Protein AF-A0A1I8HEX3-F1 (afdb_monomer)

pLDDT: mean 75.75, std 13.45, range [36.59, 93.31]

InterPro domains:
  IPR000175 Sodium:neurotransmitter symporter [PF00209] (29-165)
  IPR000175 Sodium:neurotransmitter symporter [PS50267] (30-176)
  IPR000175 Sodium:neurotransmitter symporter [PTHR42948] (33-167)
  IPR037272 Sodium:neurotransmitter symporter superfamily [SSF161070] (26-167)

Secondary structure (DSSP, 8-state):
------HHHHHHHHHHHHHHHHHGGG--TTGGGSHHHHHHHHHHHHHHHTTTT-THHHHHHT--TTS-HHHHHHHHHHHHHHHHHHHHHHHHHHHHHHHHHH-TT--HHHHHHHHHHS-GGGHHIIIIIHHHHHGGGHHHHHHHHHHHHHHHHHHHHHHHHHHHHHHHHS-TTS--

Structure (mmCIF, N/CA/C/O backbone):
data_AF-A0A1I8HEX3-F1
#
_entry.id   AF-A0A1I8HEX3-F1
#
loop_
_atom_site.group_PDB
_atom_site.id
_atom_site.type_symbol
_atom_site.label_atom_id
_atom_site.label_alt_id
_atom_site.label_comp_id
_atom_site.label_asym_id
_atom_site.label_entity_id
_atom_site.label_seq_id
_atom_site.pdbx_PDB_ins_code
_atom_site.Cartn_x
_atom_site.Cartn_y
_atom_site.Cartn_z
_atom_site.occupancy
_atom_site.B_iso_or_equiv
_atom_site.auth_seq_id
_atom_site.auth_comp_id
_atom_site.auth_asym_id
_atom_site.auth_atom_id
_atom_site.pdbx_PDB_model_num
ATOM 1 N N . MET A 1 1 ? -24.576 39.076 0.823 1.00 38.75 1 MET A N 1
ATOM 2 C CA . MET A 1 1 ? -24.537 37.718 0.244 1.00 38.75 1 MET A CA 1
ATOM 3 C C . MET A 1 1 ? -24.363 36.755 1.406 1.00 38.75 1 MET A C 1
ATOM 5 O O . MET A 1 1 ? -23.261 36.606 1.911 1.00 38.75 1 MET A O 1
ATOM 9 N N . VAL A 1 2 ? -25.477 36.262 1.949 1.00 38.47 2 VAL A N 1
ATOM 10 C CA . VAL A 1 2 ? -25.486 35.334 3.088 1.00 38.47 2 VAL A CA 1
ATOM 11 C C . VAL A 1 2 ? -25.112 33.963 2.532 1.00 38.47 2 VAL A C 1
ATOM 13 O O . VAL A 1 2 ? -25.797 33.469 1.639 1.00 38.47 2 VAL A O 1
ATOM 16 N N . LEU A 1 3 ? -23.991 33.399 2.986 1.00 46.62 3 LEU A N 1
ATOM 17 C CA . LEU A 1 3 ? -23.609 32.024 2.671 1.00 46.62 3 LEU A CA 1
ATOM 18 C C . LEU A 1 3 ? -24.723 31.112 3.189 1.00 46.62 3 LEU A C 1
ATOM 20 O O . LEU A 1 3 ? -24.975 31.070 4.390 1.00 46.62 3 LEU A O 1
ATOM 24 N N . VAL A 1 4 ? -25.424 30.434 2.281 1.00 50.28 4 VAL A N 1
ATOM 25 C CA . VAL A 1 4 ? -26.375 29.383 2.643 1.00 50.28 4 VAL A CA 1
ATOM 26 C C . VAL A 1 4 ? -25.571 28.299 3.370 1.00 50.28 4 VAL A C 1
ATOM 28 O O . VAL A 1 4 ? -24.644 27.760 2.759 1.00 50.28 4 VAL A O 1
ATOM 31 N N . PRO A 1 5 ? -25.856 27.997 4.649 1.00 54.97 5 PRO A N 1
ATOM 32 C CA . PRO A 1 5 ? -25.156 26.937 5.362 1.00 54.97 5 PRO A CA 1
ATOM 33 C C . PRO A 1 5 ? -25.422 25.620 4.632 1.00 54.97 5 PRO A C 1
ATOM 35 O O . PRO A 1 5 ? -26.575 25.221 4.456 1.00 54.97 5 PRO A O 1
ATOM 38 N N . ASN A 1 6 ? -24.360 24.984 4.135 1.00 50.66 6 ASN A N 1
ATOM 39 C CA . ASN A 1 6 ? -24.457 23.687 3.483 1.00 50.66 6 ASN A CA 1
ATOM 40 C C . ASN A 1 6 ? -24.115 22.613 4.524 1.00 50.66 6 ASN A C 1
ATOM 42 O O . ASN A 1 6 ? -22.930 22.404 4.803 1.00 50.66 6 ASN A O 1
ATOM 46 N N . PRO A 1 7 ? -25.115 21.896 5.066 1.00 61.28 7 PRO A N 1
ATOM 47 C CA . PRO A 1 7 ? -24.895 20.938 6.143 1.00 61.28 7 PRO A CA 1
ATOM 48 C C . PRO A 1 7 ? -23.942 19.803 5.747 1.00 61.28 7 PRO A C 1
ATOM 50 O O . PRO A 1 7 ? -23.302 19.226 6.622 1.00 61.28 7 PRO A O 1
ATOM 53 N N . ALA A 1 8 ? -23.795 19.500 4.449 1.00 54.34 8 ALA A N 1
ATOM 54 C CA . ALA A 1 8 ? -22.846 18.498 3.965 1.00 54.34 8 ALA A CA 1
ATOM 55 C C . ALA A 1 8 ? -21.391 19.002 3.986 1.00 54.34 8 ALA A C 1
ATOM 57 O O . ALA A 1 8 ? -20.478 18.241 4.307 1.00 54.34 8 ALA A O 1
ATOM 58 N N . VAL A 1 9 ? -21.165 20.286 3.684 1.00 56.31 9 VAL A N 1
ATOM 59 C CA . VAL A 1 9 ? -19.825 20.896 3.735 1.00 56.31 9 VAL A CA 1
ATOM 60 C C . VAL A 1 9 ? -19.401 21.100 5.185 1.00 56.31 9 VAL A C 1
ATOM 62 O O . VAL A 1 9 ? -18.262 20.786 5.525 1.00 56.31 9 VAL A O 1
ATOM 65 N N . ASP A 1 10 ? -20.328 21.512 6.052 1.00 56.56 10 ASP A N 1
ATOM 66 C CA . ASP A 1 10 ? -20.065 21.680 7.482 1.00 56.56 10 ASP A CA 1
ATOM 67 C C . ASP A 1 10 ? -19.755 20.337 8.164 1.00 56.56 10 ASP A C 1
ATOM 69 O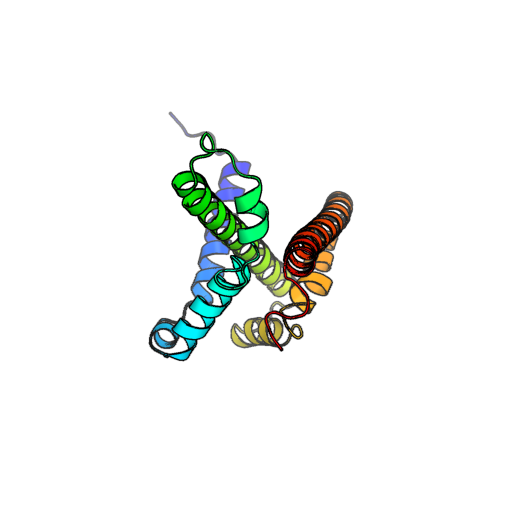 O . ASP A 1 10 ? -18.792 20.256 8.928 1.00 56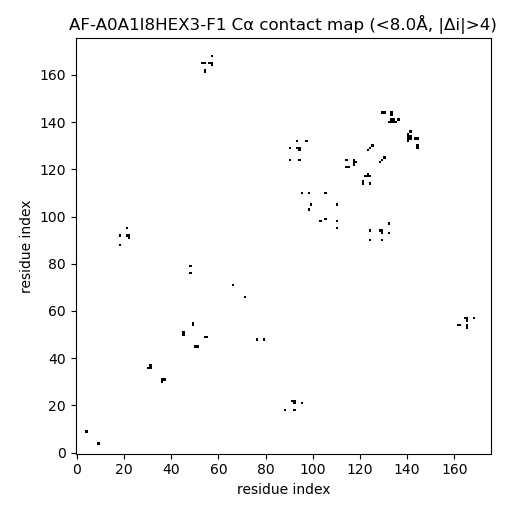.56 10 ASP A O 1
ATOM 73 N N . HIS A 1 11 ? -20.465 19.249 7.825 1.00 56.41 11 HIS A N 1
ATOM 74 C CA . HIS A 1 11 ? -20.127 17.904 8.317 1.00 56.41 11 HIS A CA 1
ATOM 75 C C . HIS A 1 11 ? -18.743 17.440 7.845 1.00 56.41 11 HIS A C 1
ATOM 77 O O . HIS A 1 11 ? -17.973 16.912 8.647 1.00 56.41 11 HIS A O 1
ATOM 83 N N . CYS A 1 12 ? -18.399 17.658 6.571 1.00 48.44 12 CYS A N 1
ATOM 84 C CA . CYS A 1 12 ? -17.085 17.299 6.024 1.00 48.44 12 CYS A CA 1
ATOM 85 C C . CYS A 1 12 ? -15.948 18.095 6.679 1.00 48.44 12 CYS A C 1
ATOM 87 O O . CYS A 1 12 ? -14.919 17.519 7.039 1.00 48.44 12 CYS A O 1
ATOM 89 N N . LEU A 1 13 ? -16.132 19.404 6.875 1.00 56.72 13 LEU A N 1
ATOM 90 C CA . LEU A 1 13 ? -15.137 20.268 7.512 1.00 56.72 13 LEU A CA 1
ATOM 91 C C . LEU A 1 13 ? -14.927 19.876 8.982 1.00 56.72 13 LEU A C 1
ATOM 93 O O . LEU A 1 13 ? -13.791 19.795 9.454 1.00 56.72 13 LEU A O 1
ATOM 97 N N . HIS A 1 14 ? -16.013 19.558 9.690 1.00 61.22 14 HIS A N 1
ATOM 98 C CA . HIS A 1 14 ? -15.957 19.098 11.074 1.00 61.22 14 HIS A CA 1
ATOM 99 C C . HIS A 1 14 ? -15.297 17.713 11.185 1.00 61.22 14 HIS A C 1
ATOM 101 O O . HIS A 1 14 ? -14.470 17.497 12.071 1.00 61.22 14 HIS A O 1
ATOM 107 N N . LEU A 1 15 ? -15.578 16.791 10.256 1.00 59.91 15 LEU A N 1
ATOM 108 C CA . LEU A 1 15 ? -14.936 15.474 10.198 1.00 59.91 15 LEU A CA 1
ATOM 109 C C . LEU A 1 15 ? -13.427 15.592 9.924 1.00 59.91 15 LEU A C 1
ATOM 111 O O . LEU A 1 15 ? -12.630 14.910 10.570 1.00 59.91 15 LEU A O 1
ATOM 115 N N . LEU A 1 16 ? -13.020 16.492 9.023 1.00 58.75 16 LEU A N 1
ATOM 116 C CA . LEU A 1 16 ? -11.612 16.767 8.718 1.00 58.75 16 LEU A CA 1
ATOM 117 C C . LEU A 1 16 ? -10.868 17.356 9.922 1.00 58.75 16 LEU A C 1
ATOM 119 O O . LEU A 1 16 ? -9.789 16.872 10.266 1.00 58.75 16 LEU A O 1
ATOM 123 N N . LEU A 1 17 ? -11.449 18.340 10.613 1.00 63.22 17 LEU A N 1
ATOM 124 C CA . LEU A 1 17 ? -10.853 18.947 11.812 1.00 63.22 17 LEU A CA 1
ATOM 125 C C . LEU A 1 17 ? -10.780 17.962 12.990 1.00 63.22 17 LEU A C 1
ATOM 127 O O . LEU A 1 17 ? -9.780 17.904 13.717 1.00 63.22 17 LEU A O 1
ATOM 131 N N . VAL A 1 18 ? -11.809 17.133 13.166 1.00 65.94 18 VAL A N 1
ATOM 132 C CA . VAL A 1 18 ? -11.816 16.064 14.172 1.00 65.94 18 VAL A CA 1
ATOM 133 C C . VAL A 1 18 ? -10.761 15.005 13.840 1.00 65.94 18 VAL A C 1
ATOM 135 O O . VAL A 1 18 ? -10.025 14.577 14.728 1.00 65.94 18 VAL A O 1
ATOM 138 N N . THR A 1 19 ? -10.613 14.626 12.572 1.00 61.91 19 THR A N 1
ATOM 139 C CA . THR A 1 19 ? -9.579 13.676 12.137 1.00 61.91 19 THR A CA 1
ATOM 140 C C . THR A 1 19 ? -8.175 14.255 12.341 1.00 61.91 19 THR A C 1
ATOM 142 O O . THR A 1 19 ? -7.320 13.601 12.939 1.00 61.91 19 THR A O 1
ATOM 145 N N . ALA A 1 20 ? -7.948 15.513 11.956 1.00 62.34 20 ALA A N 1
ATOM 146 C CA . ALA A 1 20 ? -6.669 16.202 12.134 1.00 62.34 20 ALA A CA 1
ATOM 147 C C . ALA A 1 20 ? -6.271 16.316 13.615 1.00 62.34 20 ALA A C 1
ATOM 149 O O . ALA A 1 20 ? -5.151 15.973 13.995 1.00 62.34 20 ALA A O 1
ATOM 150 N N . SER A 1 21 ? -7.206 16.705 14.485 1.00 63.72 21 SER A N 1
ATOM 151 C CA . SER A 1 21 ? -6.956 16.802 15.929 1.00 63.72 21 SER A CA 1
ATOM 152 C C . SER A 1 21 ? -6.772 15.439 16.612 1.00 63.72 21 SER A C 1
ATOM 154 O O . SER A 1 21 ? -6.145 15.357 17.670 1.00 63.72 21 SER A O 1
ATOM 156 N N . ARG A 1 22 ? -7.302 14.348 16.047 1.00 65.38 22 ARG A N 1
ATOM 157 C CA . ARG A 1 22 ? -7.029 12.971 16.498 1.00 65.38 22 ARG A CA 1
ATOM 158 C C . ARG A 1 22 ? -5.631 12.514 16.079 1.00 65.38 22 ARG A C 1
ATOM 160 O O . ARG A 1 22 ? -4.905 11.983 16.914 1.00 65.38 22 ARG A O 1
ATOM 167 N N . LEU A 1 23 ? -5.219 12.809 14.848 1.00 63.66 23 LEU A N 1
ATOM 168 C CA . LEU A 1 23 ? -3.890 12.477 14.320 1.00 63.66 23 LEU A CA 1
ATOM 169 C C . LEU A 1 23 ? -2.766 13.261 15.006 1.00 63.66 23 LEU A C 1
ATOM 171 O O . LEU A 1 23 ? -1.731 12.693 15.349 1.00 63.66 23 LEU A O 1
ATOM 175 N N . GLN A 1 24 ? -2.987 14.541 15.310 1.00 65.69 24 GLN A N 1
ATOM 176 C CA . GLN A 1 24 ? -2.001 15.373 16.006 1.00 65.69 24 GLN A CA 1
ATOM 177 C C . GLN A 1 24 ? -1.676 14.853 17.419 1.00 65.69 24 GLN A C 1
ATOM 179 O O . GLN A 1 24 ? -0.582 15.087 17.928 1.00 65.69 24 GLN A O 1
ATOM 184 N N . ARG A 1 25 ? -2.576 14.073 18.040 1.00 63.31 25 ARG A N 1
ATOM 185 C CA . ARG A 1 25 ? -2.325 13.425 19.343 1.00 63.31 25 ARG A CA 1
ATOM 186 C C . ARG A 1 25 ? -1.311 12.280 19.277 1.00 63.31 25 ARG A C 1
ATOM 188 O O . ARG A 1 25 ? -0.853 11.852 20.336 1.00 63.31 25 ARG A O 1
ATOM 195 N N . LEU A 1 26 ? -0.970 11.790 18.083 1.00 65.50 26 LEU A N 1
ATOM 196 C CA . LEU A 1 26 ? 0.063 10.772 17.870 1.00 65.50 26 LEU A CA 1
ATOM 197 C C . LEU A 1 26 ? 1.455 11.372 17.620 1.00 65.50 26 LEU A C 1
ATOM 199 O O . LEU A 1 26 ? 2.448 10.645 17.666 1.00 65.50 26 LEU A O 1
ATOM 203 N N . TRP A 1 27 ? 1.553 12.683 17.380 1.00 71.25 27 TRP A N 1
ATOM 204 C CA . TRP A 1 27 ? 2.821 13.330 17.059 1.00 71.25 27 TRP A CA 1
ATOM 205 C C . TRP A 1 27 ? 3.750 13.408 18.276 1.00 71.25 27 TRP A C 1
ATOM 207 O O . TRP A 1 27 ? 3.406 13.978 19.312 1.00 71.25 27 TRP A O 1
ATOM 217 N N . ASN A 1 28 ? 4.963 12.868 18.137 1.00 79.00 28 ASN A N 1
ATOM 218 C CA . ASN A 1 28 ? 6.009 12.946 19.152 1.00 79.00 28 ASN A CA 1
ATOM 219 C C . ASN A 1 28 ? 7.328 13.413 18.522 1.00 79.00 28 ASN A C 1
ATOM 221 O O . ASN A 1 28 ? 8.076 12.617 17.953 1.00 79.00 28 ASN A O 1
ATOM 225 N N . SER A 1 29 ? 7.639 14.702 18.680 1.00 77.44 29 SER A N 1
ATOM 226 C CA . SER A 1 29 ? 8.838 15.337 18.112 1.00 77.44 29 SER A CA 1
ATOM 227 C C . SER A 1 29 ? 10.159 14.736 18.610 1.00 77.44 29 SER A C 1
ATOM 229 O O . SER A 1 29 ? 11.185 14.867 17.947 1.00 77.44 29 SER A O 1
ATOM 231 N N . THR A 1 30 ? 10.162 14.059 19.761 1.00 80.56 30 THR A N 1
ATOM 232 C CA . THR A 1 30 ? 11.369 13.445 20.331 1.00 80.56 30 THR A CA 1
ATOM 233 C C . THR A 1 30 ? 11.765 12.170 19.581 1.00 80.56 30 THR A C 1
ATOM 235 O O . THR A 1 30 ? 12.951 11.867 19.474 1.00 80.56 30 THR A O 1
ATOM 238 N N . ARG A 1 31 ? 10.796 11.446 18.997 1.00 78.38 31 ARG A N 1
ATOM 239 C CA . ARG A 1 31 ? 11.049 10.231 18.195 1.00 78.38 31 ARG A CA 1
ATOM 240 C C . ARG A 1 31 ? 11.808 10.537 16.904 1.00 78.38 31 ARG A C 1
ATOM 242 O O . ARG A 1 31 ? 12.645 9.739 16.506 1.00 78.38 31 ARG A O 1
ATOM 249 N N . LEU A 1 32 ? 11.590 11.713 16.315 1.00 80.69 32 LEU A N 1
ATOM 250 C CA . LEU A 1 32 ? 12.247 12.134 15.070 1.00 80.69 32 LEU A CA 1
ATOM 251 C C . LEU A 1 32 ? 13.773 12.222 15.196 1.00 80.69 32 LEU A C 1
ATOM 253 O O . LEU A 1 32 ? 14.480 12.092 14.207 1.00 80.69 32 LEU A O 1
ATOM 257 N N . LYS A 1 33 ? 14.284 12.438 16.415 1.00 84.12 33 LYS A N 1
ATOM 258 C CA . LYS A 1 33 ? 15.725 12.517 16.690 1.00 84.12 33 LYS A CA 1
ATOM 259 C C . LYS A 1 33 ? 16.370 11.150 16.916 1.00 84.12 33 LYS A C 1
ATOM 261 O O . LYS A 1 33 ? 17.590 11.068 17.015 1.00 84.12 33 LYS A O 1
ATOM 266 N N . THR A 1 34 ? 15.577 10.084 17.042 1.00 86.50 34 THR A N 1
ATOM 267 C CA . THR A 1 34 ? 16.126 8.736 17.207 1.00 86.50 34 THR A CA 1
ATOM 268 C C . THR A 1 34 ? 16.586 8.192 15.852 1.00 86.50 34 THR A C 1
ATOM 270 O O . THR A 1 34 ? 15.803 8.237 14.902 1.00 86.50 34 THR A O 1
ATOM 273 N N . PRO A 1 35 ? 17.813 7.646 15.740 1.00 81.25 35 PRO A N 1
ATOM 274 C CA . PRO A 1 35 ? 18.324 7.117 14.474 1.00 81.25 35 PRO A CA 1
ATOM 275 C C . PRO A 1 35 ? 17.419 6.038 13.868 1.00 81.25 35 PRO A C 1
ATOM 277 O O . PRO A 1 35 ? 17.219 6.012 12.657 1.00 81.25 35 PRO A O 1
ATOM 280 N N . GLY A 1 36 ? 16.813 5.201 14.719 1.00 87.06 36 GLY A N 1
ATOM 281 C CA . GLY A 1 36 ? 15.897 4.142 14.290 1.00 87.06 36 GLY A CA 1
ATOM 282 C C . GLY A 1 36 ? 14.702 4.667 13.494 1.00 87.06 36 GLY A C 1
ATOM 283 O O . GLY A 1 36 ? 14.367 4.096 12.470 1.00 87.06 36 GLY A O 1
ATOM 284 N N . CYS A 1 37 ? 14.139 5.824 13.861 1.00 85.50 37 CYS A N 1
ATOM 285 C CA . CYS A 1 37 ? 12.995 6.395 13.144 1.00 85.50 37 CYS A CA 1
ATOM 286 C C . CYS A 1 37 ? 13.317 6.712 11.675 1.00 85.50 37 CYS A C 1
ATOM 288 O O . CYS A 1 37 ? 12.474 6.498 10.803 1.00 85.50 37 CYS A O 1
ATOM 290 N N . GLY A 1 38 ? 14.527 7.206 11.394 1.00 86.81 38 GLY A N 1
ATOM 291 C CA . GLY A 1 38 ? 14.971 7.477 10.026 1.00 86.81 38 GLY A CA 1
ATOM 292 C C . GLY A 1 38 ? 15.185 6.196 9.224 1.00 86.81 38 GLY A C 1
ATOM 293 O O . GLY A 1 3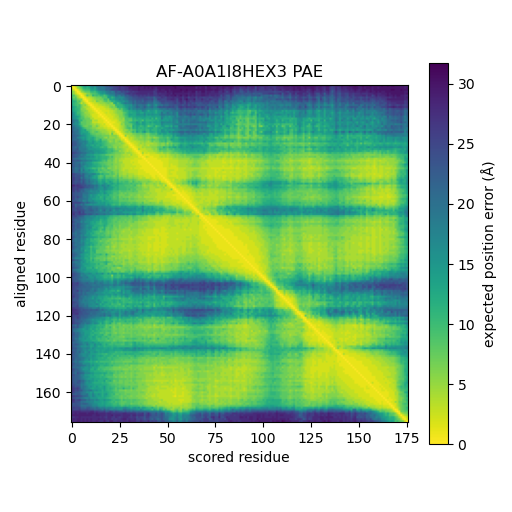8 ? 14.763 6.125 8.072 1.00 86.81 38 GLY A O 1
ATOM 294 N N . VAL A 1 39 ? 15.781 5.177 9.853 1.00 90.31 39 VAL A N 1
ATOM 295 C CA . VAL A 1 39 ? 15.997 3.860 9.238 1.00 90.31 39 VAL A CA 1
ATOM 296 C C . VAL A 1 39 ? 14.663 3.192 8.923 1.00 90.31 39 VAL A C 1
ATOM 298 O O . VAL A 1 39 ? 14.431 2.850 7.771 1.00 90.31 39 VAL A O 1
ATOM 301 N N . ASP A 1 40 ? 13.750 3.107 9.890 1.00 88.31 40 ASP A N 1
ATOM 302 C CA . ASP A 1 40 ? 12.436 2.482 9.712 1.00 88.31 40 ASP A CA 1
ATOM 303 C C . ASP A 1 40 ? 11.630 3.170 8.598 1.00 88.31 40 ASP A C 1
ATOM 305 O O . ASP A 1 40 ? 11.028 2.508 7.755 1.00 88.31 40 ASP A O 1
ATOM 309 N N . SER A 1 41 ? 11.666 4.508 8.545 1.00 87.56 41 SER A N 1
ATOM 310 C CA . SER A 1 41 ? 10.961 5.286 7.514 1.00 87.56 41 SER A CA 1
ATOM 311 C C . SER A 1 41 ? 11.564 5.076 6.122 1.00 87.56 41 SER A C 1
ATOM 313 O O . SER A 1 41 ? 10.830 4.917 5.146 1.00 87.56 41 SER A O 1
ATOM 315 N N . ALA A 1 42 ? 12.896 5.065 6.019 1.00 87.44 42 ALA A N 1
ATOM 316 C CA . ALA A 1 42 ? 13.592 4.827 4.758 1.00 87.44 42 ALA A CA 1
ATOM 317 C C . ALA A 1 42 ? 13.387 3.387 4.268 1.00 87.44 42 ALA A C 1
ATOM 319 O O . ALA A 1 42 ? 13.098 3.184 3.090 1.00 87.44 42 ALA A O 1
ATOM 320 N N . SER A 1 43 ? 13.472 2.403 5.167 1.00 89.56 43 SER A N 1
ATOM 321 C CA . SER A 1 43 ? 13.215 0.992 4.877 1.00 89.56 43 SER A CA 1
ATOM 322 C C . SER A 1 43 ? 11.775 0.758 4.434 1.00 89.56 43 SER A C 1
ATOM 324 O O . SER A 1 43 ? 11.565 0.074 3.436 1.00 89.56 43 SER A O 1
ATOM 326 N N . GLN A 1 44 ? 10.790 1.366 5.103 1.00 87.56 44 GLN A N 1
ATOM 327 C CA . GLN A 1 44 ? 9.388 1.262 4.697 1.00 87.56 44 GLN A CA 1
ATOM 328 C C . GLN A 1 44 ? 9.159 1.871 3.310 1.00 87.56 44 GLN A C 1
ATOM 330 O O . GLN A 1 44 ? 8.512 1.246 2.479 1.00 87.56 44 GLN A O 1
ATOM 335 N N . ASN A 1 45 ? 9.712 3.055 3.034 1.00 90.00 45 ASN A N 1
ATOM 336 C CA . ASN A 1 45 ? 9.569 3.703 1.727 1.00 90.00 45 ASN A CA 1
ATOM 337 C C . ASN A 1 45 ? 10.274 2.911 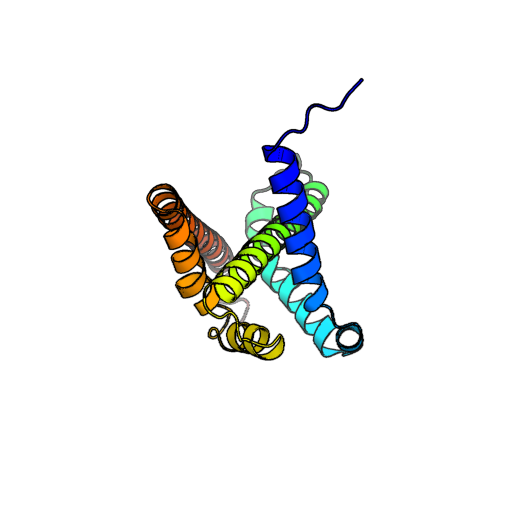0.607 1.00 90.00 45 ASN A C 1
ATOM 339 O O . ASN A 1 45 ? 9.759 2.806 -0.507 1.00 90.00 45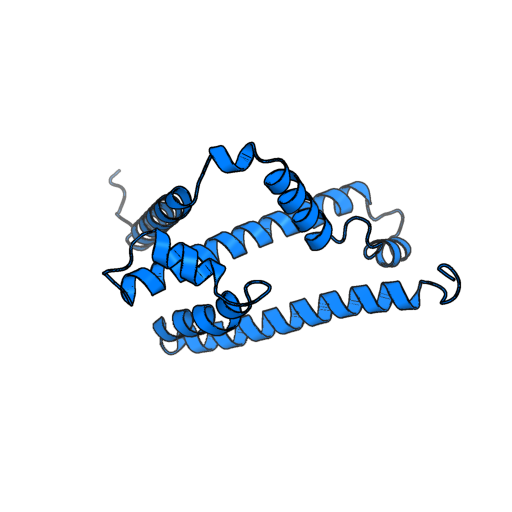 ASN A O 1
ATOM 343 N N . ALA A 1 46 ? 11.440 2.324 0.906 1.00 87.69 46 ALA A N 1
ATOM 344 C CA . ALA A 1 46 ? 12.155 1.454 -0.021 1.00 87.69 46 ALA A CA 1
ATOM 345 C C . ALA A 1 46 ? 11.369 0.170 -0.316 1.00 87.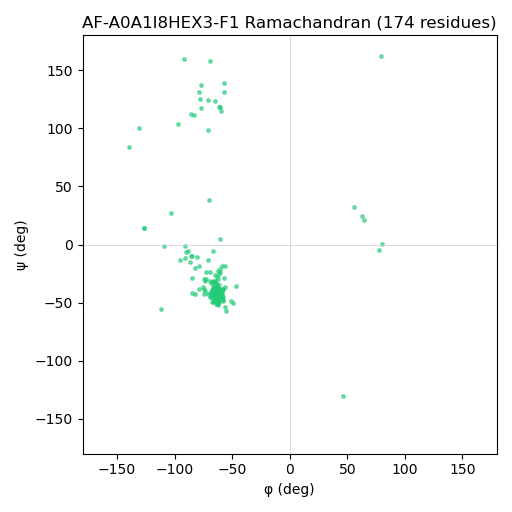69 46 ALA A C 1
ATOM 347 O O . ALA A 1 46 ? 11.252 -0.208 -1.479 1.00 87.69 46 ALA A O 1
ATOM 348 N N . PHE A 1 47 ? 10.785 -0.457 0.709 1.00 86.19 47 PHE A N 1
ATOM 349 C CA . PHE A 1 47 ? 9.954 -1.650 0.559 1.00 86.19 47 PHE A CA 1
ATOM 350 C C . PHE A 1 47 ? 8.663 -1.357 -0.220 1.00 86.19 47 PHE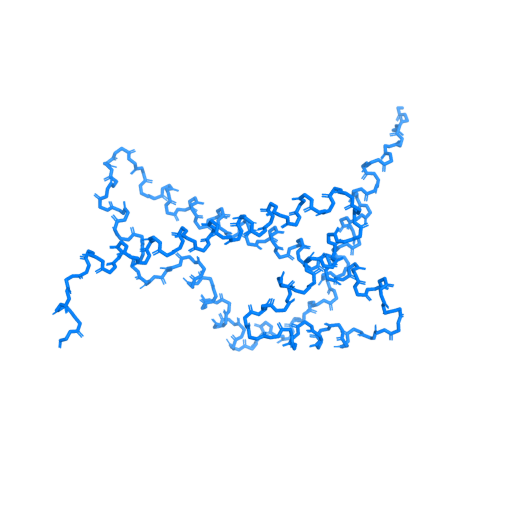 A C 1
ATOM 352 O O . PHE A 1 47 ? 8.345 -2.078 -1.159 1.00 86.19 47 PHE A O 1
ATOM 359 N N . ASP A 1 48 ? 7.968 -0.265 0.108 1.00 87.06 48 ASP A N 1
ATOM 360 C CA . ASP A 1 48 ? 6.707 0.147 -0.529 1.00 87.06 48 ASP A CA 1
ATOM 361 C C . ASP A 1 48 ? 6.886 0.459 -2.026 1.00 87.06 48 ASP A C 1
ATOM 363 O O . ASP A 1 48 ? 6.070 0.080 -2.860 1.00 87.06 48 ASP A O 1
ATOM 367 N N . THR A 1 49 ? 8.011 1.083 -2.394 1.00 83.56 49 THR A N 1
ATOM 368 C CA . THR A 1 49 ? 8.338 1.378 -3.802 1.00 83.56 49 THR A CA 1
ATOM 369 C C . THR A 1 49 ? 9.046 0.207 -4.509 1.00 83.56 49 THR A C 1
ATOM 371 O O . THR A 1 49 ? 9.263 0.251 -5.721 1.00 83.56 49 THR A O 1
ATOM 374 N N . GLY A 1 50 ? 9.471 -0.830 -3.779 1.00 82.25 50 GLY A N 1
ATOM 375 C CA . GLY A 1 50 ? 10.358 -1.875 -4.306 1.00 82.25 50 GLY A CA 1
ATOM 376 C C . GLY A 1 50 ? 11.738 -1.349 -4.733 1.00 82.25 50 GLY A C 1
ATOM 377 O O . GLY A 1 50 ? 12.397 -1.933 -5.602 1.00 82.25 50 GLY A O 1
ATOM 378 N N . ALA A 1 51 ? 12.178 -0.222 -4.163 1.00 78.19 51 ALA A N 1
ATOM 379 C CA . ALA A 1 51 ? 13.448 0.411 -4.489 1.00 78.19 51 ALA A CA 1
ATOM 380 C C . ALA A 1 51 ? 14.602 -0.516 -4.071 1.00 78.19 51 ALA A C 1
ATOM 382 O O . ALA A 1 51 ? 14.698 -0.908 -2.914 1.00 78.19 51 ALA A O 1
ATOM 383 N N . ALA A 1 52 ? 15.466 -0.861 -5.031 1.00 76.50 52 ALA A N 1
ATOM 384 C CA . ALA A 1 52 ? 16.557 -1.844 -4.930 1.00 76.50 52 ALA A CA 1
ATOM 385 C C . ALA A 1 52 ? 16.176 -3.339 -5.010 1.00 76.50 52 ALA A C 1
ATOM 387 O O . ALA A 1 52 ? 17.078 -4.164 -5.114 1.00 76.50 52 ALA A O 1
ATOM 388 N N . MET A 1 53 ? 14.889 -3.707 -5.076 1.00 79.81 53 MET A N 1
ATOM 389 C CA . MET A 1 53 ? 14.481 -5.113 -5.284 1.00 79.81 53 MET A CA 1
ATOM 390 C C . MET A 1 53 ? 14.539 -5.554 -6.755 1.00 79.81 53 MET A C 1
ATOM 392 O O . MET A 1 53 ? 14.399 -6.731 -7.053 1.00 79.81 53 MET A O 1
ATOM 396 N N . GLY A 1 54 ? 14.716 -4.620 -7.695 1.00 80.19 54 GLY A N 1
ATOM 397 C CA . GLY A 1 54 ? 14.760 -4.922 -9.130 1.00 80.19 54 GLY A CA 1
ATOM 398 C C . GLY A 1 54 ? 13.388 -5.117 -9.785 1.00 80.19 54 GLY A C 1
ATOM 399 O O . GLY A 1 54 ? 13.330 -5.297 -10.994 1.00 80.19 54 GLY A O 1
ATOM 400 N N . LEU A 1 55 ? 12.285 -4.992 -9.037 1.00 80.06 55 LEU A N 1
ATOM 401 C CA . LEU A 1 55 ? 10.917 -5.232 -9.524 1.00 80.06 55 LEU A CA 1
ATOM 402 C C . LEU A 1 55 ? 10.527 -4.376 -10.741 1.00 80.06 55 LEU A C 1
ATOM 404 O O . LEU A 1 55 ? 9.738 -4.810 -11.569 1.00 80.06 55 LEU A O 1
ATOM 408 N N . ILE A 1 56 ? 11.098 -3.176 -10.882 1.00 83.31 56 ILE A N 1
ATOM 409 C CA . ILE A 1 56 ? 10.825 -2.265 -12.009 1.00 83.31 56 ILE A CA 1
ATOM 410 C C . ILE A 1 56 ? 11.650 -2.627 -13.260 1.00 83.31 56 ILE A C 1
ATOM 412 O O . ILE A 1 56 ? 11.280 -2.249 -14.371 1.00 83.31 56 ILE A O 1
ATOM 416 N N . VAL A 1 57 ? 12.751 -3.373 -13.111 1.00 83.94 57 VAL A N 1
ATOM 417 C CA . VAL A 1 57 ? 13.679 -3.694 -14.210 1.00 83.94 57 VAL A CA 1
ATOM 418 C C . VAL A 1 57 ? 12.999 -4.504 -15.323 1.00 83.94 57 VAL A C 1
ATOM 420 O O . VAL A 1 57 ? 13.099 -4.069 -16.471 1.00 83.94 57 VAL A O 1
ATOM 423 N N . PRO A 1 58 ? 12.246 -5.586 -15.036 1.00 84.88 58 PRO A N 1
ATOM 424 C CA . PRO A 1 58 ? 11.419 -6.262 -16.033 1.00 84.88 58 PRO A CA 1
ATOM 425 C C . PRO A 1 58 ? 10.532 -5.322 -16.842 1.00 84.88 58 PRO A C 1
ATOM 427 O O . PRO A 1 58 ? 10.577 -5.309 -18.069 1.00 84.88 58 PRO A O 1
ATOM 430 N N . TYR A 1 59 ? 9.787 -4.454 -16.159 1.00 84.06 59 TYR A N 1
ATOM 431 C CA . TYR A 1 59 ? 8.870 -3.522 -16.807 1.00 84.06 59 TYR A CA 1
ATOM 432 C C . TYR A 1 59 ? 9.591 -2.479 -17.662 1.00 84.06 59 TYR A C 1
ATOM 434 O O . TYR A 1 59 ? 9.075 -2.074 -18.705 1.00 84.06 59 TYR A O 1
ATOM 442 N N . ALA A 1 60 ? 10.804 -2.081 -17.271 1.00 84.06 60 ALA A N 1
ATOM 443 C CA . ALA A 1 60 ? 11.632 -1.176 -18.057 1.00 84.06 60 ALA A CA 1
ATOM 444 C C . ALA A 1 60 ? 12.055 -1.791 -19.403 1.00 84.06 60 ALA A C 1
ATOM 446 O O . ALA A 1 60 ? 12.167 -1.053 -20.383 1.00 84.06 60 ALA A O 1
ATOM 447 N N . THR A 1 61 ? 12.233 -3.118 -19.489 1.00 85.25 61 THR A N 1
ATOM 448 C CA . THR A 1 61 ? 12.580 -3.794 -20.758 1.00 85.25 61 THR A CA 1
ATOM 449 C C . THR A 1 61 ? 11.481 -3.687 -21.817 1.00 85.25 61 THR A C 1
ATOM 451 O O . THR A 1 61 ? 11.781 -3.661 -23.010 1.00 85.25 61 THR A O 1
ATOM 454 N N . TYR A 1 62 ? 10.224 -3.533 -21.393 1.00 84.88 62 TYR A N 1
ATOM 455 C CA . TYR A 1 62 ? 9.078 -3.365 -22.287 1.00 84.88 62 TYR A CA 1
ATOM 456 C C . TYR A 1 62 ? 8.809 -1.895 -22.671 1.00 84.88 62 TYR A C 1
ATOM 458 O O . TYR A 1 62 ? 7.946 -1.618 -23.508 1.00 84.88 62 TYR A O 1
ATOM 466 N N . MET A 1 63 ? 9.526 -0.922 -22.093 1.00 85.81 63 MET A N 1
ATOM 467 C CA . MET A 1 63 ? 9.336 0.497 -22.414 1.00 85.81 63 MET A CA 1
ATOM 468 C C . MET A 1 63 ? 9.991 0.875 -23.751 1.00 85.81 63 MET A C 1
ATOM 470 O O . MET A 1 63 ? 11.137 0.540 -24.036 1.00 85.81 63 MET A O 1
ATOM 474 N N . THR A 1 64 ? 9.288 1.663 -24.570 1.00 83.88 64 THR A N 1
ATOM 475 C CA . THR A 1 64 ? 9.840 2.225 -25.816 1.00 83.88 64 THR A CA 1
ATOM 476 C C . THR A 1 64 ? 10.464 3.602 -25.557 1.00 83.88 64 THR A C 1
ATOM 478 O O . THR A 1 64 ? 10.077 4.294 -24.621 1.00 83.88 64 THR A O 1
ATOM 481 N N . ARG A 1 65 ? 11.362 4.091 -26.431 1.00 78.75 65 ARG A N 1
ATOM 482 C CA . ARG A 1 65 ? 11.953 5.449 -26.317 1.00 78.75 65 ARG A CA 1
ATOM 483 C C . ARG A 1 65 ? 10.935 6.602 -26.275 1.00 78.75 65 ARG A C 1
ATOM 485 O O . ARG A 1 65 ? 11.283 7.704 -25.868 1.00 78.75 65 ARG A O 1
ATOM 492 N N . LYS A 1 66 ? 9.691 6.366 -26.710 1.00 81.62 66 LYS A N 1
ATOM 493 C CA . LYS A 1 66 ? 8.583 7.333 -26.612 1.00 81.62 66 LYS A CA 1
ATOM 494 C C . LYS A 1 66 ? 8.072 7.488 -25.174 1.00 81.62 66 LYS A C 1
ATOM 496 O O . LYS A 1 66 ? 7.497 8.519 -24.836 1.00 81.62 66 LYS A O 1
ATOM 501 N N . ASN A 1 67 ? 8.282 6.485 -24.325 1.00 79.38 67 ASN A N 1
ATOM 502 C CA . ASN A 1 67 ? 7.916 6.510 -22.919 1.00 79.38 67 ASN A CA 1
ATOM 503 C C . ASN A 1 67 ? 9.021 7.232 -22.136 1.00 79.38 67 ASN A C 1
ATOM 505 O O . ASN A 1 67 ? 10.143 6.746 -22.009 1.00 79.38 67 ASN A O 1
ATOM 509 N N . GLY A 1 68 ? 8.714 8.420 -21.613 1.00 83.00 68 GLY A N 1
ATOM 510 C CA . GLY A 1 68 ? 9.676 9.206 -20.842 1.00 83.00 68 GLY A CA 1
ATOM 511 C C . GLY A 1 68 ? 9.962 8.572 -19.482 1.00 83.00 68 GLY A C 1
ATOM 512 O O . GLY A 1 68 ? 9.198 8.796 -18.545 1.00 83.00 68 GLY A O 1
ATOM 513 N N . VAL A 1 69 ? 11.072 7.837 -19.364 1.00 85.56 69 VAL A N 1
ATOM 514 C CA . VAL A 1 69 ? 11.483 7.128 -18.135 1.00 85.56 69 VAL A CA 1
ATOM 515 C C . VAL A 1 69 ? 11.475 8.054 -16.918 1.00 85.56 69 VAL A C 1
ATOM 517 O O . VAL A 1 69 ? 10.808 7.754 -15.940 1.00 85.56 69 VAL A O 1
ATOM 520 N N . VAL A 1 70 ? 12.085 9.242 -17.012 1.00 87.94 70 VAL A N 1
ATOM 521 C CA . VAL A 1 70 ? 12.127 10.222 -15.907 1.00 87.94 70 VAL A CA 1
ATOM 522 C C . VAL A 1 70 ? 10.727 10.632 -15.434 1.00 87.94 70 VAL A C 1
ATOM 524 O O . VAL A 1 70 ? 10.495 10.778 -14.237 1.00 87.94 70 VAL A O 1
ATOM 527 N N . ARG A 1 71 ? 9.766 10.787 -16.357 1.00 86.75 71 ARG A N 1
ATOM 528 C CA . ARG A 1 71 ? 8.389 11.166 -16.003 1.00 86.75 71 ARG A CA 1
ATOM 529 C C . ARG A 1 71 ? 7.693 10.040 -15.246 1.00 86.75 71 ARG A C 1
ATOM 531 O O . ARG A 1 71 ? 7.086 10.304 -14.215 1.00 86.75 71 ARG A O 1
ATOM 538 N N . PHE A 1 72 ? 7.818 8.800 -15.717 1.00 87.25 72 PHE A N 1
ATOM 539 C CA . PHE A 1 72 ? 7.237 7.636 -15.043 1.00 87.25 72 PHE A CA 1
ATOM 540 C C . PHE A 1 72 ? 7.896 7.363 -13.687 1.00 87.25 72 PHE A C 1
ATOM 542 O O . PHE A 1 72 ? 7.188 7.154 -12.706 1.00 87.25 72 PHE A O 1
ATOM 549 N N . SER A 1 73 ? 9.226 7.457 -13.606 1.00 86.25 73 SER A N 1
ATOM 550 C CA . SER A 1 73 ? 9.988 7.265 -12.367 1.00 86.25 73 SER A CA 1
ATOM 551 C C . SER A 1 73 ? 9.665 8.295 -11.286 1.00 86.25 73 SER A C 1
ATOM 553 O O . SER A 1 73 ? 9.782 7.977 -10.112 1.00 86.25 73 SER A O 1
ATOM 555 N N . MET A 1 74 ? 9.246 9.508 -11.651 1.00 88.81 74 MET A N 1
ATOM 556 C CA . MET A 1 74 ? 8.771 10.497 -10.678 1.00 88.81 74 MET A CA 1
ATOM 557 C C . MET A 1 74 ? 7.288 10.302 -10.351 1.00 88.81 74 MET A C 1
ATOM 559 O O . MET A 1 74 ? 6.886 10.390 -9.192 1.00 88.81 74 MET A O 1
ATOM 563 N N . PHE A 1 75 ? 6.464 10.032 -11.364 1.00 90.00 75 PHE A N 1
ATOM 564 C CA . PHE A 1 75 ? 5.014 9.973 -11.209 1.00 90.00 75 PHE A CA 1
ATOM 565 C C . PHE A 1 75 ? 4.554 8.761 -10.390 1.00 90.00 75 PHE A C 1
ATOM 567 O O . PHE A 1 75 ? 3.740 8.924 -9.484 1.00 90.00 75 PHE A O 1
ATOM 574 N N . ILE A 1 76 ? 5.098 7.569 -10.661 1.00 89.00 76 ILE A N 1
ATOM 575 C CA . ILE A 1 76 ? 4.667 6.322 -10.008 1.00 89.00 76 ILE A CA 1
ATOM 576 C C . ILE A 1 76 ? 4.903 6.369 -8.483 1.00 89.00 76 ILE A C 1
ATOM 578 O O . ILE A 1 76 ? 3.929 6.195 -7.750 1.00 89.00 76 ILE A O 1
ATOM 582 N N . PRO A 1 77 ? 6.109 6.693 -7.965 1.00 88.56 77 PRO A N 1
ATOM 583 C CA . PRO A 1 77 ? 6.331 6.782 -6.518 1.00 88.56 77 PRO A CA 1
ATOM 584 C C . PRO A 1 77 ? 5.557 7.928 -5.860 1.00 88.56 77 PRO A C 1
ATOM 586 O O . PRO A 1 77 ? 5.122 7.811 -4.717 1.00 88.56 77 PRO A O 1
ATOM 589 N N . THR A 1 78 ? 5.338 9.036 -6.578 1.00 90.06 78 THR A N 1
ATOM 590 C CA . THR A 1 78 ? 4.533 10.152 -6.056 1.00 90.06 78 THR A CA 1
ATOM 591 C C . THR A 1 78 ? 3.086 9.723 -5.827 1.00 90.06 78 THR A C 1
ATOM 593 O O . THR A 1 78 ? 2.526 9.996 -4.767 1.00 90.06 78 THR A O 1
ATOM 596 N N . MET A 1 79 ? 2.484 9.026 -6.796 1.00 91.62 79 MET A N 1
ATOM 597 C CA . MET A 1 79 ? 1.127 8.493 -6.652 1.00 91.62 79 MET A CA 1
ATOM 598 C C . MET A 1 79 ? 1.058 7.404 -5.580 1.00 91.62 79 MET A C 1
ATOM 600 O O . MET A 1 79 ? 0.104 7.392 -4.808 1.00 91.62 79 MET A O 1
ATOM 604 N N . ASN A 1 80 ? 2.081 6.553 -5.479 1.00 90.00 80 ASN A N 1
ATOM 605 C CA . ASN A 1 80 ? 2.186 5.556 -4.418 1.00 90.00 80 ASN A CA 1
ATOM 606 C C . ASN A 1 80 ? 2.127 6.209 -3.026 1.00 90.00 80 ASN A C 1
ATOM 608 O O . ASN A 1 80 ? 1.231 5.917 -2.240 1.00 90.00 80 ASN A O 1
ATOM 612 N N . ASN A 1 81 ? 2.987 7.197 -2.767 1.00 90.88 81 ASN A N 1
ATOM 613 C CA . ASN A 1 81 ? 3.003 7.913 -1.488 1.00 90.88 81 ASN A CA 1
ATOM 614 C C . ASN A 1 81 ? 1.698 8.672 -1.216 1.00 90.88 81 ASN A C 1
ATOM 616 O O . ASN A 1 81 ? 1.257 8.764 -0.069 1.00 90.88 81 ASN A O 1
ATOM 620 N N . PHE A 1 82 ? 1.060 9.201 -2.263 1.00 90.69 82 PHE A N 1
ATOM 621 C CA . PHE A 1 82 ? -0.237 9.858 -2.144 1.00 90.69 82 PHE A CA 1
ATOM 622 C C . PHE A 1 82 ? -1.337 8.878 -1.710 1.00 90.69 82 PHE A C 1
ATOM 624 O O . PHE A 1 82 ? -2.089 9.169 -0.777 1.00 90.69 82 PHE A O 1
ATOM 631 N N . VAL A 1 83 ? -1.405 7.697 -2.329 1.00 88.00 83 VAL A N 1
ATOM 632 C CA . VAL A 1 83 ? -2.356 6.643 -1.950 1.00 88.00 83 VAL A CA 1
ATOM 633 C C . VAL A 1 83 ? -2.058 6.119 -0.543 1.00 88.00 83 VAL A C 1
ATOM 635 O O . VAL A 1 83 ? -2.988 5.990 0.254 1.00 88.00 83 VAL A O 1
ATOM 638 N N . SER A 1 84 ? -0.786 5.907 -0.192 1.00 88.00 84 SER A N 1
ATOM 639 C CA . SER A 1 84 ? -0.369 5.498 1.157 1.00 88.00 84 SER A CA 1
ATOM 640 C C . SER A 1 84 ? -0.809 6.510 2.221 1.00 88.00 84 SER A C 1
ATOM 642 O O . SER A 1 84 ? -1.321 6.120 3.274 1.00 88.00 84 SER A O 1
ATOM 644 N N . LEU A 1 85 ? -0.716 7.815 1.934 1.00 87.94 85 LEU A N 1
ATOM 645 C CA . LEU A 1 85 ? -1.217 8.864 2.825 1.00 87.94 85 LEU A CA 1
ATOM 646 C C . LEU A 1 85 ? -2.746 8.813 2.977 1.00 87.94 85 LEU A C 1
ATOM 648 O O . LEU A 1 85 ? -3.245 8.860 4.102 1.00 87.94 85 LEU A O 1
ATOM 652 N N . LEU A 1 86 ? -3.497 8.697 1.877 1.00 85.25 86 LEU A N 1
ATOM 653 C CA . LEU A 1 86 ? -4.962 8.589 1.923 1.00 85.25 86 LEU A CA 1
ATOM 654 C C . LEU A 1 86 ? -5.421 7.344 2.691 1.00 85.25 86 LEU A C 1
ATOM 656 O O . LEU A 1 86 ? -6.361 7.416 3.488 1.00 85.25 86 LEU A O 1
ATOM 660 N N . CYS A 1 87 ? -4.734 6.220 2.491 1.00 83.88 87 CYS A N 1
ATOM 661 C CA . CYS A 1 87 ? -4.981 4.976 3.207 1.00 83.88 87 CYS A CA 1
ATOM 662 C C . CYS A 1 87 ? -4.744 5.157 4.713 1.00 83.88 87 CYS A C 1
ATOM 664 O O . CYS A 1 87 ? -5.634 4.871 5.516 1.00 83.88 87 CYS A O 1
ATOM 666 N N . ALA A 1 88 ? -3.602 5.735 5.103 1.00 82.44 88 ALA A N 1
ATOM 667 C CA . ALA A 1 88 ? -3.288 6.017 6.501 1.00 82.44 88 ALA A CA 1
ATOM 668 C C . ALA A 1 88 ? -4.334 6.938 7.152 1.00 82.44 88 ALA A C 1
ATOM 670 O O . ALA A 1 88 ? -4.832 6.630 8.236 1.00 82.44 88 ALA A O 1
ATOM 671 N N . LEU A 1 89 ? -4.720 8.034 6.489 1.00 82.50 89 LEU A N 1
ATOM 672 C CA . LEU A 1 89 ? -5.758 8.944 6.989 1.00 82.50 89 LEU A CA 1
ATOM 673 C C . LEU A 1 89 ? -7.093 8.219 7.202 1.00 82.50 89 LEU A C 1
ATOM 675 O O . LEU A 1 89 ? -7.732 8.403 8.240 1.00 82.50 89 LEU A O 1
ATOM 679 N N . THR A 1 90 ? -7.484 7.366 6.256 1.00 79.50 90 THR A N 1
ATOM 680 C CA . THR A 1 90 ? -8.737 6.603 6.314 1.00 79.50 90 THR A CA 1
ATOM 681 C C . THR A 1 90 ? -8.719 5.585 7.456 1.00 79.50 90 THR A C 1
ATOM 683 O O . THR A 1 90 ? -9.637 5.574 8.278 1.00 79.50 90 THR A O 1
ATOM 686 N N . ILE A 1 91 ? -7.661 4.775 7.568 1.00 78.69 91 ILE A N 1
ATOM 687 C CA . ILE A 1 91 ? -7.534 3.735 8.603 1.00 78.69 91 ILE A CA 1
ATOM 688 C C . ILE A 1 91 ? -7.437 4.362 9.996 1.00 78.69 91 ILE A C 1
ATOM 690 O O . ILE A 1 91 ? -8.155 3.951 10.906 1.00 78.69 91 ILE A O 1
ATOM 694 N N . PHE A 1 92 ? -6.597 5.382 10.191 1.00 76.50 92 PHE A N 1
ATOM 695 C CA . PHE A 1 92 ? -6.482 6.012 11.507 1.00 76.50 92 PHE A CA 1
ATOM 696 C C . PHE A 1 92 ? -7.773 6.731 11.906 1.00 76.50 92 PHE A C 1
ATOM 698 O O . PHE A 1 92 ? -8.208 6.581 13.048 1.00 76.50 92 PHE A O 1
ATOM 705 N N . SER A 1 93 ? -8.426 7.457 10.990 1.00 75.81 93 SER A N 1
ATOM 706 C CA . SER A 1 93 ? -9.722 8.091 11.282 1.00 75.81 93 SER A CA 1
ATOM 707 C C . SER A 1 93 ? -10.767 7.059 11.713 1.00 75.81 93 SER A C 1
ATOM 709 O O . SER A 1 93 ? -11.421 7.225 12.744 1.00 75.81 93 SER A O 1
ATOM 711 N N . THR A 1 94 ? -10.830 5.945 10.983 1.00 74.06 94 THR A N 1
ATOM 712 C CA . THR A 1 94 ? -11.681 4.786 11.271 1.00 74.06 94 THR A CA 1
ATOM 713 C C . THR A 1 94 ? -11.445 4.245 12.677 1.00 74.06 94 THR A C 1
ATOM 715 O O . THR A 1 94 ? -12.358 4.223 13.499 1.00 74.06 94 THR A O 1
ATOM 718 N N . VAL A 1 95 ? -10.204 3.869 12.988 1.00 72.81 95 VAL A N 1
ATOM 719 C CA . VAL A 1 95 ? -9.844 3.228 14.259 1.00 72.81 95 VAL A CA 1
ATOM 720 C C . VAL A 1 95 ? -10.145 4.146 15.440 1.00 72.81 95 VAL A C 1
ATOM 722 O O . VAL A 1 95 ? -10.730 3.708 16.430 1.00 72.81 95 VAL A O 1
ATOM 725 N N . PHE A 1 96 ? -9.810 5.435 15.338 1.00 71.19 96 PHE A N 1
ATOM 726 C CA . PHE A 1 96 ? -10.149 6.389 16.391 1.00 71.19 96 PHE A CA 1
ATOM 727 C C . PHE A 1 96 ? -11.657 6.617 16.516 1.00 71.19 96 PHE A C 1
ATOM 729 O O . PHE A 1 96 ? -12.135 6.796 17.635 1.00 71.19 96 PHE A O 1
ATOM 736 N N . SER A 1 97 ? -12.405 6.634 15.410 1.00 72.38 97 SER A N 1
ATOM 737 C CA . SER A 1 97 ? -13.863 6.791 15.442 1.00 72.38 97 SER A CA 1
ATOM 738 C C . SER A 1 97 ? -14.536 5.607 16.137 1.00 72.38 97 SER A C 1
ATOM 740 O O . SER A 1 97 ? -15.338 5.809 17.047 1.00 72.38 97 SER A O 1
ATOM 742 N N . THR A 1 98 ? -14.168 4.378 15.770 1.00 67.44 98 THR A N 1
ATOM 743 C CA . THR A 1 98 ? -14.746 3.160 16.346 1.00 67.44 98 THR A CA 1
ATOM 744 C C . THR A 1 98 ? -14.353 2.995 17.814 1.00 67.44 98 THR A C 1
ATOM 746 O O . THR A 1 98 ? -15.231 2.846 18.657 1.00 67.44 98 THR A O 1
ATOM 749 N N . LEU A 1 99 ? -13.066 3.112 18.166 1.00 67.69 99 LEU A N 1
ATOM 750 C CA . LEU A 1 99 ? -12.607 2.904 19.550 1.00 67.69 99 LEU A CA 1
ATOM 751 C C . LEU A 1 99 ? -13.229 3.887 20.548 1.00 67.69 99 LEU A C 1
ATOM 753 O O . LEU A 1 99 ? -13.516 3.514 21.682 1.00 67.69 99 LEU A O 1
ATOM 757 N N . ILE A 1 100 ? -13.472 5.129 20.128 1.00 64.81 100 ILE A N 1
ATOM 758 C CA . ILE A 1 100 ? -14.091 6.145 20.987 1.00 64.81 100 ILE A CA 1
ATOM 759 C C . ILE A 1 100 ? -15.583 5.886 21.186 1.00 64.81 100 ILE A C 1
ATOM 761 O O . ILE A 1 100 ? -16.109 6.190 22.254 1.00 64.81 100 ILE A O 1
ATOM 765 N N . GLN A 1 101 ? -16.255 5.310 20.189 1.00 62.97 101 GLN A N 1
ATOM 766 C CA . GLN A 1 101 ? -17.657 4.915 20.307 1.00 62.97 101 GLN A CA 1
ATOM 767 C C . GLN A 1 101 ? -17.828 3.654 21.166 1.00 62.97 101 GLN A C 1
ATOM 769 O O . GLN A 1 101 ? -18.779 3.570 21.937 1.00 62.97 101 GLN A O 1
ATOM 774 N N . THR A 1 102 ? -16.918 2.681 21.058 1.00 59.59 102 THR A N 1
ATOM 775 C CA . THR A 1 102 ? -17.048 1.389 21.753 1.00 59.59 102 THR A CA 1
ATOM 776 C C . THR A 1 102 ? -16.520 1.416 23.193 1.00 59.59 102 THR A C 1
ATOM 778 O O . THR A 1 102 ? -17.004 0.659 24.030 1.00 59.59 102 THR A O 1
ATOM 781 N N . GLN A 1 103 ? -15.533 2.263 23.508 1.00 57.31 103 GLN A N 1
ATOM 782 C CA . GLN A 1 103 ? -14.862 2.303 24.815 1.00 57.31 103 GLN A CA 1
ATOM 783 C C . GLN A 1 103 ? -14.613 3.759 25.250 1.00 57.31 103 GLN A C 1
ATOM 785 O O . GLN A 1 103 ? -13.524 4.310 25.078 1.00 57.31 103 GLN A O 1
ATOM 790 N N . SER A 1 104 ? -15.622 4.394 25.852 1.00 52.72 104 SER A N 1
ATOM 791 C CA . SER A 1 104 ? -15.575 5.797 26.303 1.00 52.72 104 SER A CA 1
ATOM 792 C C . SER A 1 104 ? -14.592 6.080 27.458 1.00 52.72 104 SER A C 1
ATOM 794 O O . SER A 1 104 ? -14.387 7.240 27.815 1.00 52.72 104 SER A O 1
ATOM 796 N N . THR A 1 105 ? -13.953 5.050 28.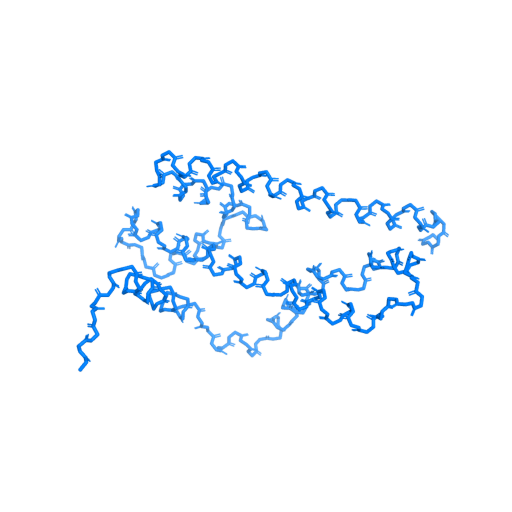024 1.00 50.97 105 THR A N 1
ATOM 797 C CA . THR A 1 105 ? -13.037 5.121 29.179 1.00 50.97 105 THR A CA 1
ATOM 798 C C . THR A 1 105 ? -11.555 4.883 28.850 1.00 50.97 105 THR A C 1
ATOM 800 O O . THR A 1 105 ? -10.718 4.968 29.751 1.00 50.97 105 THR A O 1
ATOM 803 N N . LEU A 1 106 ? -11.177 4.615 27.592 1.00 54.94 106 LEU A N 1
ATOM 804 C CA . LEU A 1 106 ? -9.774 4.341 27.245 1.00 54.94 106 LEU A CA 1
ATOM 805 C C . LEU A 1 106 ? -8.913 5.615 27.162 1.00 54.94 106 LEU A C 1
ATOM 807 O O . LEU A 1 106 ? -9.173 6.538 26.390 1.00 54.94 106 LEU A O 1
ATOM 811 N N . SER A 1 107 ? -7.817 5.627 27.928 1.00 56.66 107 SER A N 1
ATOM 812 C CA . SER A 1 107 ? -6.758 6.645 27.854 1.00 56.66 107 SER A CA 1
ATOM 813 C C . SER A 1 107 ? -5.959 6.545 26.541 1.00 56.66 107 SER A C 1
ATOM 815 O O . SER A 1 107 ? -5.889 5.482 25.922 1.00 56.66 107 SER A O 1
ATOM 817 N N . ARG A 1 108 ? -5.293 7.640 26.130 1.00 55.09 108 ARG A N 1
ATOM 818 C CA . ARG A 1 108 ? -4.460 7.750 24.905 1.00 55.09 108 ARG A CA 1
ATOM 819 C C . ARG A 1 108 ? -3.492 6.569 24.734 1.00 55.09 108 ARG A C 1
ATOM 821 O O . ARG A 1 108 ? -3.238 6.140 23.613 1.00 55.09 108 ARG A O 1
ATOM 828 N N . THR A 1 109 ? -2.954 6.061 25.838 1.00 56.84 109 THR A N 1
ATOM 829 C CA . THR A 1 109 ? -2.039 4.916 25.880 1.00 56.84 109 THR A CA 1
ATOM 830 C C . THR A 1 109 ? -2.705 3.601 25.488 1.00 56.84 109 THR A C 1
ATOM 832 O O . THR A 1 109 ? -2.106 2.867 24.712 1.00 56.84 109 THR A O 1
ATOM 835 N N . GLY A 1 110 ? -3.945 3.344 25.915 1.00 60.09 110 GLY A N 1
ATOM 836 C CA . GLY A 1 110 ? -4.665 2.107 25.591 1.00 60.09 110 GLY A CA 1
ATOM 837 C C . GLY A 1 110 ? -4.991 1.980 24.101 1.00 60.09 110 GLY A C 1
ATOM 838 O O . GLY A 1 110 ? -4.829 0.914 23.523 1.00 60.09 110 GLY A O 1
ATOM 839 N N . ILE A 1 111 ? -5.344 3.087 23.437 1.00 62.91 111 ILE A N 1
ATOM 840 C CA . ILE A 1 111 ? -5.584 3.101 21.981 1.00 62.91 111 ILE A CA 1
ATOM 841 C C . ILE A 1 111 ? -4.294 2.792 21.208 1.00 62.91 111 ILE A C 1
ATOM 843 O O . ILE A 1 111 ? -4.289 1.981 20.284 1.00 62.91 111 ILE A O 1
ATOM 847 N N . VAL A 1 112 ? -3.183 3.425 21.597 1.00 63.00 112 VAL A N 1
ATOM 848 C CA . VAL A 1 112 ? -1.874 3.195 20.967 1.00 63.00 112 VAL A CA 1
ATOM 849 C C . VAL A 1 112 ? -1.382 1.771 21.226 1.00 63.00 112 VAL A C 1
ATOM 851 O O . VAL A 1 112 ? -0.726 1.190 20.367 1.00 63.00 112 VAL A O 1
ATOM 854 N N . GLU A 1 113 ? -1.693 1.201 22.385 1.00 63.56 113 GLU A N 1
ATOM 855 C CA . GLU A 1 113 ? -1.332 -0.168 22.738 1.00 63.56 113 GLU A CA 1
ATOM 856 C C . GLU A 1 113 ? -2.137 -1.197 21.942 1.00 63.56 113 GLU A C 1
ATOM 858 O O . GLU A 1 113 ? -1.533 -2.094 21.366 1.00 63.56 113 GLU A O 1
ATOM 863 N N . ILE A 1 114 ? -3.448 -0.998 21.769 1.0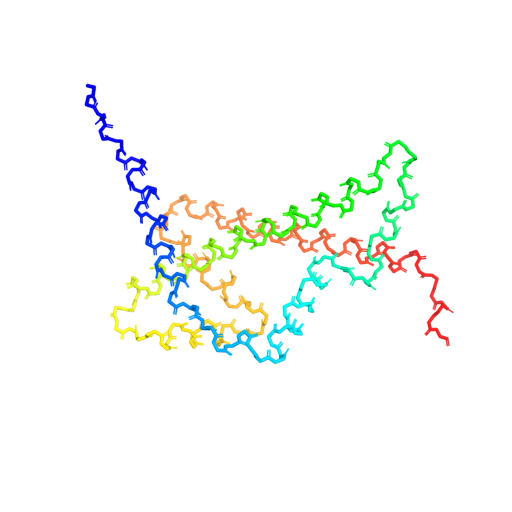0 66.19 114 ILE A N 1
ATOM 864 C CA . ILE A 1 114 ? -4.287 -1.832 20.890 1.00 66.19 114 ILE A CA 1
ATOM 865 C C . ILE A 1 114 ? -3.762 -1.800 19.449 1.00 66.19 114 ILE A C 1
ATOM 867 O O . ILE A 1 114 ? -3.599 -2.848 18.826 1.00 66.19 114 ILE A O 1
ATOM 871 N N . ILE A 1 115 ? -3.434 -0.615 18.924 1.00 66.88 115 ILE A N 1
ATOM 872 C CA . ILE A 1 115 ? -2.868 -0.463 17.572 1.00 66.88 115 ILE A CA 1
ATOM 873 C C . ILE A 1 115 ? -1.515 -1.184 17.454 1.00 66.88 115 ILE A C 1
ATOM 875 O O . ILE A 1 115 ? -1.257 -1.846 16.452 1.00 66.88 115 ILE A O 1
ATOM 879 N N . LYS A 1 116 ? -0.663 -1.106 18.482 1.00 64.75 116 LYS A N 1
ATOM 880 C CA . LYS A 1 116 ? 0.642 -1.790 18.513 1.00 64.75 116 LYS A CA 1
ATOM 881 C C . LYS A 1 116 ? 0.539 -3.304 18.702 1.00 64.75 116 LYS A C 1
ATOM 883 O O . LYS A 1 116 ? 1.419 -4.020 18.243 1.00 64.75 116 LYS A O 1
ATOM 888 N N . GLN A 1 117 ? -0.502 -3.778 19.381 1.00 64.44 117 GLN A N 1
ATOM 889 C CA . GLN A 1 117 ? -0.751 -5.196 19.650 1.00 64.44 117 GLN A CA 1
ATOM 890 C C . GLN A 1 117 ? -1.612 -5.873 18.574 1.00 64.44 117 GLN A C 1
ATOM 892 O O . GLN A 1 117 ? -1.837 -7.077 18.665 1.00 64.44 117 GLN A O 1
ATOM 897 N N . SER A 1 118 ? -2.072 -5.146 17.546 1.00 58.91 118 SER A N 1
ATOM 898 C CA . SER A 1 118 ? -2.964 -5.644 16.481 1.00 58.91 118 SER A CA 1
ATOM 899 C C . SER A 1 118 ? -2.305 -6.643 15.500 1.00 58.91 118 SER A C 1
ATOM 901 O O . SER A 1 118 ? -2.604 -6.640 14.310 1.00 58.91 118 SER A O 1
ATOM 903 N N . GLY A 1 119 ? -1.443 -7.539 15.983 1.00 58.19 119 GLY A N 1
ATOM 904 C CA . GLY A 1 119 ? -0.791 -8.597 15.210 1.00 58.19 119 GLY A CA 1
ATOM 905 C C . GLY A 1 119 ? 0.415 -8.126 14.380 1.00 58.19 119 GLY A C 1
ATOM 906 O O . GLY A 1 119 ? 0.583 -6.927 14.132 1.00 58.19 119 GLY A O 1
ATOM 907 N N . PRO A 1 120 ? 1.283 -9.058 13.939 1.00 52.72 120 PRO A N 1
ATOM 908 C CA . PRO A 1 120 ? 2.397 -8.734 13.055 1.00 52.72 120 PRO A CA 1
ATOM 909 C C . PRO A 1 120 ? 1.881 -8.067 11.773 1.00 52.72 120 PRO A C 1
ATOM 911 O O . PRO A 1 120 ? 0.843 -8.450 11.228 1.00 52.72 120 PRO A O 1
ATOM 914 N N . ALA A 1 121 ? 2.601 -7.037 11.322 1.00 58.28 121 ALA A N 1
ATOM 915 C CA . ALA A 1 121 ? 2.299 -6.266 10.115 1.00 58.28 121 ALA A CA 1
ATOM 916 C C . ALA A 1 121 ? 0.889 -5.636 10.059 1.00 58.28 121 ALA A C 1
ATOM 918 O O . ALA A 1 121 ? 0.335 -5.484 8.974 1.00 58.28 121 ALA A O 1
ATOM 919 N N . SER A 1 122 ? 0.297 -5.235 11.197 1.00 69.00 122 SER A N 1
ATOM 920 C CA . SER A 1 122 ? -0.995 -4.514 11.212 1.00 69.00 122 SER A CA 1
ATOM 921 C C . SER A 1 122 ? -2.184 -5.348 10.686 1.00 69.00 122 SER A C 1
ATOM 923 O O . SER A 1 122 ? -3.226 -4.825 10.281 1.00 69.00 122 SER A O 1
ATOM 925 N N . THR A 1 123 ? -2.057 -6.677 10.696 1.00 74.44 123 THR A N 1
ATOM 926 C CA . THR A 1 123 ? -3.082 -7.609 10.193 1.00 74.44 123 THR A CA 1
ATOM 927 C C . THR A 1 123 ? -4.411 -7.474 10.939 1.00 74.44 123 THR A C 1
ATOM 929 O O . THR A 1 123 ? -5.470 -7.456 10.312 1.00 74.44 123 THR A O 1
ATOM 932 N N . GLY A 1 124 ? -4.377 -7.266 12.255 1.00 71.81 124 GLY A N 1
ATOM 933 C CA . GLY A 1 124 ? -5.568 -7.012 13.065 1.00 71.81 124 GLY A CA 1
ATOM 934 C C . GLY A 1 124 ? -6.282 -5.707 12.700 1.00 71.81 124 GLY A C 1
ATOM 935 O O . GLY A 1 124 ? -7.509 -5.661 12.720 1.00 71.81 124 GLY A O 1
ATOM 936 N N . LEU A 1 125 ? -5.561 -4.661 12.279 1.00 75.75 125 LEU A N 1
ATOM 937 C CA . LEU A 1 125 ? -6.189 -3.417 11.808 1.00 75.75 125 LEU A CA 1
ATOM 938 C C . LEU A 1 125 ? -7.021 -3.640 10.543 1.00 75.75 125 LEU A C 1
ATOM 940 O O . LEU A 1 125 ? -8.124 -3.110 10.434 1.00 75.75 125 LEU A O 1
ATOM 944 N N . THR A 1 126 ? -6.543 -4.487 9.637 1.00 79.44 126 THR A N 1
ATOM 945 C CA . THR A 1 126 ? -7.227 -4.761 8.367 1.00 79.44 126 THR A CA 1
ATOM 946 C C . THR A 1 126 ? -8.347 -5.791 8.508 1.00 79.44 126 THR A C 1
ATOM 948 O O . THR A 1 126 ? -9.419 -5.606 7.945 1.00 79.44 126 THR A O 1
ATOM 951 N N . PHE A 1 127 ? -8.135 -6.871 9.263 1.00 81.50 127 PHE A N 1
ATOM 952 C CA . PHE A 1 127 ? -9.085 -7.991 9.318 1.00 81.50 127 PHE A CA 1
ATOM 953 C C . PHE A 1 127 ? -10.073 -7.936 10.487 1.00 81.50 127 PHE A C 1
ATOM 955 O O . PHE A 1 127 ? -11.056 -8.671 10.469 1.00 81.50 127 PHE A O 1
ATOM 962 N N . ILE A 1 128 ? -9.847 -7.077 11.485 1.00 77.19 128 ILE A N 1
ATOM 963 C CA . ILE A 1 128 ? -10.750 -6.929 12.638 1.00 77.19 128 ILE A CA 1
ATOM 964 C C . ILE A 1 128 ? -11.428 -5.562 12.592 1.00 77.19 128 ILE A C 1
ATOM 966 O O . ILE A 1 128 ? -12.651 -5.471 12.562 1.00 77.19 128 ILE A O 1
ATOM 970 N N . TRP A 1 129 ? -10.645 -4.485 12.539 1.00 75.12 129 TRP A N 1
ATOM 971 C CA . TRP A 1 129 ? -11.186 -3.139 12.735 1.00 75.12 129 TRP A CA 1
ATOM 972 C C . TRP A 1 129 ? -11.897 -2.567 11.501 1.00 75.12 129 TRP A C 1
ATOM 974 O O . TRP A 1 129 ? -12.943 -1.938 11.654 1.00 75.12 129 TRP A O 1
ATOM 984 N N . ILE A 1 130 ? -11.392 -2.817 10.287 1.00 80.31 130 ILE A N 1
ATOM 985 C CA . ILE A 1 130 ? -12.054 -2.373 9.046 1.00 80.31 130 ILE A CA 1
ATOM 986 C C . ILE A 1 130 ? -13.447 -3.019 8.864 1.00 80.31 130 ILE A C 1
ATOM 988 O O . ILE A 1 130 ? -14.406 -2.275 8.644 1.00 80.31 130 ILE A O 1
ATOM 992 N N . PRO A 1 131 ? -13.635 -4.348 9.021 1.00 81.31 131 PRO A N 1
ATOM 993 C CA . PRO A 1 131 ? -14.967 -4.955 8.960 1.00 81.31 131 PRO A CA 1
ATOM 994 C C . PRO A 1 131 ? -15.923 -4.432 10.035 1.00 81.31 131 PRO A C 1
ATOM 996 O O . PRO A 1 131 ? -17.091 -4.180 9.744 1.00 81.31 131 PRO A O 1
ATOM 999 N N . VAL A 1 132 ? -15.430 -4.229 11.265 1.00 79.44 132 VAL A N 1
ATOM 1000 C CA . VAL A 1 132 ? -16.233 -3.679 12.370 1.00 79.44 132 VAL A CA 1
ATOM 1001 C C . VAL A 1 132 ? -16.709 -2.258 12.058 1.00 79.44 132 VAL A C 1
ATOM 1003 O O . VAL A 1 132 ? -17.857 -1.934 12.356 1.00 79.44 132 VAL A O 1
ATOM 1006 N N . LEU A 1 133 ? -15.882 -1.424 11.414 1.00 77.75 133 LEU A N 1
ATOM 1007 C CA . LEU A 1 133 ? -16.318 -0.108 10.939 1.00 77.75 133 LEU A CA 1
ATOM 1008 C C . LEU A 1 133 ? -17.434 -0.235 9.906 1.00 77.75 133 LEU A C 1
ATOM 1010 O O . LEU A 1 133 ? -18.450 0.446 10.012 1.00 77.75 133 LEU A O 1
ATOM 1014 N N . PHE A 1 134 ? -17.242 -1.069 8.887 1.00 82.69 134 PHE A N 1
ATOM 1015 C CA . PHE A 1 134 ? -18.246 -1.222 7.842 1.00 82.69 134 PHE A CA 1
ATOM 1016 C C . PHE A 1 134 ? -19.564 -1.775 8.396 1.00 82.69 134 PHE A C 1
ATOM 1018 O O . PHE A 1 134 ? -20.625 -1.362 7.938 1.00 82.69 134 PHE A O 1
ATOM 1025 N N . GLY A 1 135 ? -19.525 -2.574 9.463 1.00 80.50 135 GLY A N 1
ATOM 1026 C CA . GLY A 1 135 ? -20.719 -2.975 10.213 1.00 80.50 135 GLY A CA 1
ATOM 1027 C C . GLY A 1 135 ? -21.530 -1.814 10.812 1.00 80.50 135 GLY A C 1
ATOM 1028 O O . GLY A 1 135 ? -22.704 -2.002 11.115 1.00 80.50 135 GLY A O 1
ATOM 1029 N N . GLN A 1 136 ? -20.962 -0.609 10.952 1.00 78.56 136 GLN A N 1
ATOM 1030 C CA . GLN A 1 136 ? -21.688 0.575 11.436 1.00 78.56 136 GLN A CA 1
ATOM 1031 C C . GLN A 1 136 ? -22.573 1.233 10.364 1.00 78.56 136 GLN A C 1
ATOM 1033 O O . GLN A 1 136 ? -23.474 1.992 10.710 1.00 78.56 136 GLN A O 1
ATOM 1038 N N . PHE A 1 137 ? -22.335 0.960 9.075 1.00 74.69 137 PHE A N 1
ATOM 1039 C CA . PHE A 1 137 ? -23.025 1.610 7.949 1.00 74.69 137 PHE A CA 1
ATOM 1040 C C . PHE A 1 137 ? -24.103 0.727 7.294 1.00 74.69 137 PHE A C 1
ATOM 1042 O O . PHE A 1 137 ? -24.405 0.893 6.109 1.00 74.69 137 PHE A O 1
ATOM 1049 N N . ASP A 1 138 ? -24.683 -0.199 8.065 1.00 79.50 138 ASP A N 1
ATOM 1050 C CA . ASP A 1 138 ? -25.790 -1.083 7.668 1.00 79.50 138 ASP A CA 1
ATOM 1051 C C . ASP A 1 138 ? -25.560 -1.727 6.274 1.00 79.50 138 ASP A C 1
ATOM 1053 O O . ASP A 1 138 ? -24.473 -2.255 6.000 1.00 79.50 138 ASP A O 1
ATOM 1057 N N . VAL A 1 139 ? -26.530 -1.682 5.354 1.00 84.69 139 VAL A N 1
ATOM 1058 C CA . VAL A 1 139 ? -26.413 -2.311 4.020 1.00 84.69 139 VAL A CA 1
ATOM 1059 C C . VAL A 1 139 ? -25.271 -1.722 3.177 1.00 84.69 139 VAL A C 1
ATOM 1061 O O . VAL A 1 139 ? -24.569 -2.456 2.476 1.00 84.69 139 VAL A O 1
ATOM 1064 N N . PHE A 1 140 ? -25.044 -0.408 3.254 1.00 84.62 140 PHE A N 1
ATOM 1065 C CA . PHE A 1 140 ? -23.996 0.264 2.478 1.00 84.62 140 PHE A CA 1
ATOM 1066 C C . PHE A 1 140 ? -22.594 -0.188 2.906 1.00 84.62 140 PHE A C 1
ATOM 1068 O O . PHE A 1 140 ? -21.717 -0.413 2.068 1.00 84.62 140 PHE A O 1
ATOM 1075 N N . GLY A 1 141 ? -22.402 -0.399 4.207 1.00 84.81 141 GLY A N 1
ATOM 1076 C CA . GLY A 1 141 ? -21.148 -0.896 4.754 1.00 84.81 141 GLY A CA 1
ATOM 1077 C C . GLY A 1 141 ? -20.795 -2.306 4.283 1.00 84.81 141 GLY A C 1
ATOM 1078 O O . GLY A 1 141 ? -19.646 -2.569 3.935 1.00 84.81 141 GLY A O 1
ATOM 1079 N N . SER A 1 142 ? -21.781 -3.198 4.166 1.00 86.06 142 SER A N 1
ATOM 1080 C CA . SER A 1 142 ? -21.548 -4.563 3.667 1.00 86.06 142 SER A CA 1
ATOM 1081 C C . SER A 1 142 ? -20.992 -4.576 2.237 1.00 86.06 142 SER A C 1
ATOM 1083 O O . SER A 1 142 ? -20.055 -5.320 1.943 1.00 86.06 142 SER A O 1
ATOM 1085 N N . ILE A 1 143 ? -21.506 -3.704 1.361 1.00 90.50 143 ILE A N 1
ATOM 1086 C CA . ILE A 1 143 ? -21.009 -3.559 -0.017 1.00 90.50 143 ILE A CA 1
ATOM 1087 C C . ILE A 1 143 ? -19.563 -3.047 -0.016 1.00 90.50 143 ILE A C 1
ATOM 1089 O O . ILE A 1 143 ? -18.709 -3.602 -0.709 1.00 90.50 143 ILE A O 1
ATOM 1093 N N . LEU A 1 144 ? -19.268 -2.021 0.791 1.00 86.75 144 LEU A N 1
ATOM 1094 C CA . LEU A 1 144 ? -17.912 -1.483 0.924 1.00 86.75 144 LEU A CA 1
ATOM 1095 C C . LEU A 1 144 ? -16.924 -2.514 1.475 1.00 86.75 144 LEU A C 1
ATOM 1097 O O . LEU A 1 144 ? -15.789 -2.565 1.013 1.00 86.75 144 LEU A O 1
ATOM 1101 N N . CYS A 1 145 ? -17.356 -3.361 2.408 1.00 87.44 145 CYS A N 1
ATOM 1102 C CA . CYS A 1 145 ? -16.538 -4.431 2.967 1.00 87.44 145 CYS A CA 1
ATOM 1103 C C . CYS A 1 145 ? -16.119 -5.441 1.891 1.00 87.44 145 CYS A C 1
ATOM 1105 O O . CYS A 1 145 ? -14.934 -5.750 1.752 1.00 87.44 145 CYS A O 1
ATOM 1107 N N . VAL A 1 146 ? -17.070 -5.890 1.066 1.00 91.12 146 VAL A N 1
ATOM 1108 C CA . VAL A 1 146 ? -16.784 -6.804 -0.051 1.00 91.12 146 VAL A CA 1
ATOM 1109 C C . VAL A 1 146 ? -15.847 -6.148 -1.066 1.00 91.12 146 VAL A C 1
ATOM 1111 O O . VAL A 1 146 ? -14.851 -6.756 -1.459 1.00 91.12 146 VAL A O 1
ATOM 1114 N N . LEU A 1 147 ? -16.115 -4.897 -1.454 1.00 90.31 147 LEU A N 1
ATOM 1115 C CA . LEU A 1 147 ? -15.256 -4.157 -2.384 1.00 90.31 147 LEU A CA 1
ATOM 1116 C C . LEU A 1 147 ? -13.841 -3.945 -1.830 1.00 90.31 147 LEU A C 1
ATOM 1118 O O . LEU A 1 147 ? -12.870 -4.062 -2.577 1.00 90.31 147 LEU A O 1
ATOM 1122 N N . PHE A 1 148 ? -13.710 -3.674 -0.532 1.00 89.19 148 PHE A N 1
ATOM 1123 C CA . PHE A 1 148 ? -12.424 -3.498 0.135 1.00 89.19 148 PHE A CA 1
ATOM 1124 C C . PHE A 1 148 ? -11.579 -4.774 0.082 1.00 89.19 148 PHE A C 1
ATOM 1126 O O . PHE A 1 148 ? -10.433 -4.725 -0.363 1.00 89.19 148 PHE A O 1
ATOM 1133 N N . PHE A 1 149 ? -12.137 -5.926 0.467 1.00 90.06 149 PHE A N 1
ATOM 1134 C CA . PHE A 1 149 ? -11.397 -7.192 0.425 1.00 90.06 149 PHE A CA 1
ATOM 1135 C C . PHE A 1 149 ? -11.122 -7.678 -0.998 1.00 90.06 149 PHE A C 1
ATOM 1137 O O . PHE A 1 149 ? -10.074 -8.280 -1.251 1.00 90.06 149 PHE A O 1
ATOM 1144 N N . LEU A 1 150 ? -12.013 -7.377 -1.944 1.00 93.12 150 LEU A N 1
ATOM 1145 C CA . LEU A 1 150 ? -11.766 -7.631 -3.360 1.00 93.12 150 LEU A CA 1
ATOM 1146 C C . LEU A 1 150 ? -10.583 -6.793 -3.870 1.00 93.12 150 LEU A C 1
ATOM 1148 O O . LEU A 1 150 ? -9.678 -7.323 -4.511 1.00 93.12 150 LEU A O 1
ATOM 1152 N N . CYS A 1 151 ? -10.546 -5.504 -3.523 1.00 90.00 151 CYS A N 1
ATOM 1153 C CA . CYS A 1 151 ? -9.430 -4.616 -3.845 1.00 90.00 151 CYS A CA 1
ATOM 1154 C C . CYS A 1 151 ? -8.122 -5.090 -3.192 1.00 90.00 151 CYS A C 1
ATOM 1156 O O . CYS A 1 151 ? -7.100 -5.184 -3.870 1.00 90.00 151 CYS A O 1
ATOM 1158 N N . LEU A 1 152 ? -8.162 -5.475 -1.911 1.00 89.44 152 LEU A N 1
ATOM 1159 C CA . LEU A 1 152 ? -7.011 -6.028 -1.192 1.00 89.44 152 LEU A CA 1
ATOM 1160 C C . LEU A 1 152 ? -6.473 -7.297 -1.872 1.00 89.44 152 LEU A C 1
ATOM 1162 O O . LEU A 1 152 ? -5.261 -7.474 -1.987 1.00 89.44 152 LEU A O 1
ATOM 1166 N N . SER A 1 153 ? -7.367 -8.144 -2.386 1.00 92.69 153 SER A N 1
ATOM 1167 C CA . SER A 1 153 ? -6.995 -9.344 -3.140 1.00 92.69 153 SER A CA 1
ATOM 1168 C C . SER A 1 153 ? -6.304 -8.989 -4.458 1.00 92.69 153 SER A C 1
ATOM 1170 O O . SER A 1 153 ? -5.232 -9.519 -4.748 1.00 92.69 153 SER A O 1
ATOM 1172 N N . PHE A 1 154 ? -6.855 -8.052 -5.239 1.00 92.50 154 PHE A N 1
ATOM 1173 C CA . PHE A 1 154 ? -6.218 -7.599 -6.482 1.00 92.50 154 PHE A CA 1
ATOM 1174 C C . PHE A 1 154 ? -4.877 -6.900 -6.248 1.00 92.50 154 PHE A C 1
ATOM 1176 O O . PHE A 1 154 ? -3.949 -7.103 -7.034 1.00 92.50 154 PHE A O 1
ATOM 1183 N N . ALA A 1 155 ? -4.742 -6.131 -5.168 1.00 88.50 155 ALA A N 1
ATOM 1184 C CA . ALA A 1 155 ? -3.471 -5.529 -4.777 1.00 88.50 155 ALA A CA 1
ATOM 1185 C C . ALA A 1 155 ? -2.411 -6.606 -4.482 1.00 88.50 155 ALA A C 1
ATOM 1187 O O . ALA A 1 155 ? -1.294 -6.534 -5.000 1.00 88.50 155 ALA A O 1
ATOM 1188 N N . GLY A 1 156 ? -2.781 -7.650 -3.730 1.00 89.06 156 GLY A N 1
ATOM 1189 C CA . GLY A 1 156 ? -1.906 -8.794 -3.455 1.00 89.06 156 GLY A CA 1
ATOM 1190 C C . GLY A 1 156 ? -1.503 -9.558 -4.719 1.00 89.06 156 GLY A C 1
ATOM 1191 O O . GLY A 1 156 ? -0.318 -9.809 -4.937 1.00 89.06 156 GLY A O 1
ATOM 1192 N N . VAL A 1 157 ? -2.466 -9.870 -5.593 1.00 93.31 157 VAL A N 1
ATOM 1193 C CA . VAL A 1 157 ? -2.204 -10.566 -6.866 1.00 93.31 157 VAL A CA 1
ATOM 1194 C C . VAL A 1 157 ? -1.297 -9.737 -7.778 1.00 93.31 157 VAL A C 1
ATOM 1196 O O . VAL A 1 157 ? -0.357 -10.278 -8.351 1.00 93.31 157 VAL A O 1
ATOM 1199 N N . SER A 1 158 ? -1.519 -8.424 -7.874 1.00 89.56 158 SER A N 1
ATOM 1200 C CA . SER A 1 158 ? -0.685 -7.533 -8.696 1.00 89.56 158 SER A CA 1
ATOM 1201 C C . SER A 1 158 ? 0.772 -7.512 -8.220 1.00 89.56 158 SER A C 1
ATOM 1203 O O . SER A 1 158 ? 1.690 -7.585 -9.036 1.00 89.56 158 SER A O 1
ATOM 1205 N N . SER A 1 159 ? 0.991 -7.483 -6.900 1.00 88.06 159 SER A N 1
ATOM 1206 C CA . SER A 1 159 ? 2.334 -7.579 -6.309 1.00 88.06 159 SER A CA 1
ATOM 1207 C C . SER A 1 159 ? 2.982 -8.946 -6.560 1.00 88.06 159 SER A C 1
ATOM 1209 O O . SER A 1 159 ? 4.170 -9.033 -6.882 1.00 88.06 159 SER A O 1
ATOM 1211 N N . LEU A 1 160 ? 2.204 -10.031 -6.489 1.00 89.62 160 LEU A N 1
ATOM 1212 C CA . LEU A 1 160 ? 2.700 -11.373 -6.788 1.00 89.62 160 LEU A CA 1
ATOM 1213 C C . LEU A 1 160 ? 3.146 -11.507 -8.252 1.00 89.62 160 LEU A C 1
ATOM 1215 O O . LEU A 1 160 ? 4.203 -12.078 -8.509 1.00 89.62 160 LEU A O 1
ATOM 1219 N N . ILE A 1 161 ? 2.393 -10.936 -9.197 1.00 89.44 161 ILE A N 1
ATOM 1220 C CA . ILE A 1 161 ? 2.756 -10.927 -10.623 1.00 89.44 161 ILE A CA 1
ATOM 1221 C C . ILE A 1 161 ? 4.112 -10.243 -10.835 1.00 89.44 161 ILE A C 1
ATOM 1223 O O . ILE A 1 161 ? 4.964 -10.796 -11.525 1.00 89.44 161 ILE A O 1
ATOM 1227 N N . ALA A 1 162 ? 4.349 -9.087 -10.206 1.00 86.12 162 ALA A N 1
ATOM 1228 C CA . ALA A 1 162 ? 5.627 -8.377 -10.317 1.00 86.12 162 ALA A CA 1
ATOM 1229 C C . ALA A 1 162 ? 6.814 -9.191 -9.774 1.00 86.12 162 ALA A C 1
ATOM 1231 O O . ALA A 1 162 ? 7.893 -9.190 -10.368 1.00 86.12 162 ALA A O 1
ATOM 1232 N N . ASN A 1 163 ? 6.611 -9.920 -8.672 1.00 87.12 163 ASN A N 1
ATOM 1233 C CA . ASN A 1 163 ? 7.635 -10.809 -8.122 1.00 87.12 163 ASN A CA 1
ATOM 1234 C C . ASN A 1 163 ? 7.915 -12.005 -9.045 1.00 87.12 163 ASN A C 1
ATOM 1236 O O . ASN A 1 163 ? 9.077 -12.328 -9.283 1.00 87.12 163 ASN A O 1
ATOM 1240 N N . ILE A 1 164 ? 6.872 -12.632 -9.601 1.00 88.81 164 ILE A N 1
ATOM 1241 C CA . ILE A 1 164 ? 7.020 -13.749 -10.547 1.00 88.81 164 ILE A CA 1
ATOM 1242 C C . ILE A 1 164 ? 7.765 -13.299 -11.806 1.00 88.81 164 ILE A C 1
ATOM 1244 O O . ILE A 1 164 ? 8.689 -13.987 -12.236 1.00 88.81 164 ILE A O 1
ATOM 1248 N N . GLU A 1 165 ? 7.409 -12.142 -12.367 1.00 87.50 165 GLU A N 1
ATOM 1249 C CA . GLU A 1 165 ? 8.068 -11.589 -13.554 1.00 87.50 165 GLU A CA 1
ATOM 1250 C C . GLU A 1 165 ? 9.572 -11.394 -13.296 1.00 87.50 165 GLU A C 1
ATOM 1252 O O . GLU A 1 165 ? 10.404 -11.878 -14.068 1.00 87.50 165 GLU A O 1
ATOM 1257 N N . LEU A 1 166 ? 9.935 -10.782 -12.163 1.00 85.75 166 LEU A N 1
ATOM 1258 C CA . LEU A 1 166 ? 11.333 -10.612 -11.762 1.00 85.75 166 LEU A CA 1
ATOM 1259 C C . LEU A 1 166 ? 12.073 -11.952 -11.646 1.00 85.75 166 LEU A C 1
ATOM 1261 O O . LEU A 1 166 ? 13.173 -12.094 -12.185 1.00 85.75 166 LEU A O 1
ATOM 1265 N N . THR A 1 167 ? 11.493 -12.933 -10.952 1.00 84.94 167 THR A N 1
ATOM 1266 C CA . THR A 1 167 ? 12.119 -14.253 -10.784 1.00 84.94 167 THR A CA 1
ATOM 1267 C C . THR A 1 167 ? 12.249 -14.993 -12.114 1.00 84.94 167 THR A C 1
ATOM 1269 O O . THR A 1 167 ? 13.262 -15.644 -12.340 1.00 84.94 167 THR A O 1
ATOM 1272 N N . SER A 1 168 ? 11.274 -14.867 -13.017 1.00 83.62 168 SER A N 1
ATOM 1273 C CA . SER A 1 168 ? 11.303 -15.532 -14.326 1.00 83.62 168 SER A CA 1
ATOM 1274 C C . SER A 1 168 ? 12.379 -14.976 -15.266 1.00 83.62 168 SER A C 1
ATOM 1276 O O . SER A 1 168 ? 12.968 -15.725 -16.044 1.00 83.62 168 SER A O 1
ATOM 1278 N N . LEU A 1 169 ? 12.670 -13.675 -15.165 1.00 80.31 169 LEU A N 1
ATOM 1279 C CA . LEU A 1 169 ? 13.691 -12.994 -15.964 1.00 80.31 169 LEU A CA 1
ATOM 1280 C C . LEU A 1 169 ? 15.089 -13.072 -15.350 1.00 80.31 169 LEU A C 1
ATOM 1282 O O . LEU A 1 169 ? 16.066 -12.790 -16.041 1.00 80.31 169 LEU A O 1
ATOM 1286 N N . THR A 1 170 ? 15.199 -13.440 -14.072 1.00 76.00 170 THR A N 1
ATOM 1287 C CA . THR A 1 170 ? 16.487 -13.648 -13.405 1.00 76.00 170 THR A CA 1
ATOM 1288 C C . THR A 1 170 ? 16.949 -15.084 -13.669 1.00 76.00 170 THR A C 1
ATOM 1290 O O . THR A 1 170 ? 16.331 -16.018 -13.158 1.00 76.00 170 THR A O 1
ATOM 1293 N N . PRO A 1 171 ? 18.029 -15.317 -14.441 1.00 63.19 171 PRO A N 1
ATOM 1294 C CA . PRO A 1 171 ? 18.555 -16.661 -14.646 1.00 63.19 171 PRO A CA 1
ATOM 1295 C C . PRO A 1 171 ? 18.893 -17.302 -13.297 1.00 63.19 171 PRO A C 1
ATOM 1297 O O . PRO A 1 171 ? 19.590 -16.694 -12.483 1.00 63.19 171 PRO A O 1
ATOM 1300 N N . ALA A 1 172 ? 18.447 -18.540 -13.078 1.00 60.06 172 ALA A N 1
ATOM 1301 C CA . ALA A 1 172 ? 18.566 -19.275 -11.812 1.00 60.06 172 ALA A CA 1
ATOM 1302 C C . ALA A 1 172 ? 20.013 -19.528 -11.311 1.00 60.06 172 ALA A C 1
ATOM 1304 O O . ALA A 1 172 ? 20.194 -20.207 -10.306 1.00 60.06 172 ALA A O 1
ATOM 1305 N N . GLY A 1 173 ? 21.038 -18.996 -11.985 1.00 54.44 173 GLY A N 1
ATOM 1306 C CA . GLY A 1 173 ? 22.459 -19.191 -11.679 1.00 54.44 173 GLY A CA 1
ATOM 1307 C C . GLY A 1 173 ? 23.285 -17.910 -11.516 1.00 54.44 173 GLY A C 1
ATOM 1308 O O . GLY A 1 173 ? 24.502 -17.994 -11.563 1.00 54.44 173 GLY A O 1
ATOM 1309 N N . LEU A 1 174 ? 22.672 -16.727 -11.369 1.00 52.88 174 LEU A N 1
ATOM 1310 C CA . LEU A 1 174 ? 23.409 -15.457 -11.179 1.00 52.88 174 LEU A CA 1
ATOM 1311 C C . LEU A 1 174 ? 23.693 -15.097 -9.707 1.00 52.88 174 LEU A C 1
ATOM 1313 O O . LEU A 1 174 ? 24.406 -14.132 -9.445 1.00 52.88 174 LEU A O 1
ATOM 1317 N N . TRP A 1 175 ? 23.140 -15.866 -8.765 1.00 52.44 175 TRP A N 1
ATOM 1318 C CA . TRP A 1 175 ? 23.307 -15.688 -7.314 1.00 52.44 175 TRP A CA 1
ATOM 1319 C C . TRP A 1 175 ? 23.792 -16.963 -6.595 1.00 52.44 175 TRP A C 1
ATOM 1321 O O . TRP A 1 175 ? 23.701 -17.041 -5.370 1.00 52.44 175 TRP A O 1
ATOM 1331 N N . GLN A 1 176 ? 24.283 -17.956 -7.346 1.00 36.59 176 GLN A N 1
ATOM 1332 C CA . GLN A 1 176 ? 25.136 -19.034 -6.826 1.00 36.59 176 GLN A CA 1
ATOM 1333 C C . GLN A 1 176 ? 26.579 -18.758 -7.237 1.00 36.59 176 GLN A C 1
ATOM 1335 O O . GLN A 1 176 ? 27.472 -19.034 -6.409 1.00 36.59 176 GLN A O 1
#

Sequence (176 aa):
MVLVPNPAVDHCLHLLLVTASRLQRLWNSTRLKTPGCGVDSASQNAFDTGAAMGLIVPYATYMTRKNGVVRFSMFIPTMNNFVSLLCALTIFSTVFSTLIQTQSTLSRTGIVEIIKQSGPASTGLTFIWIPVLFGQFDVFGSILCVLFFLCLSFAGVSSLIANIELTSLTPAGLWQ

Radius of gyration: 20.95 Å; Cα contacts (8 Å, |Δi|>4): 59; chains: 1; bounding box: 52×57×56 Å

Mean predicted aligned error: 10.78 Å

Solvent-accessible surface area (backbone atoms only — not comparable to full-atom values): 10266 Å² total; per-residue (Å²): 135,82,80,77,84,50,71,69,58,54,50,51,53,50,51,52,52,53,40,50,60,56,54,59,72,71,68,55,80,72,53,71,74,37,72,62,51,56,50,54,52,50,53,48,54,28,60,77,68,38,60,91,70,53,50,62,55,62,59,54,73,74,56,53,93,86,56,57,60,70,58,51,67,52,48,54,56,50,51,48,54,51,50,54,49,53,49,49,54,50,53,52,42,47,52,56,54,49,48,51,71,76,42,84,83,68,52,78,65,55,57,54,46,51,63,70,64,22,51,79,90,49,45,37,51,60,73,49,52,48,53,57,53,25,65,74,48,56,76,64,14,54,55,51,45,54,51,48,54,50,49,53,49,51,53,52,50,55,53,49,51,42,53,50,52,39,56,72,73,45,67,97,68,82,89,116

Foldseek 3Di:
DDPDDDVVVVVVVVLVVVLVVLVVLPDDPVVVPDPVVVVVVVVVLCVLVVPPVCLCVLVVVVDDPVDDPVVCVVPVSVVSVVVVVVVVSVLSSQLVVVCCVVPVPDDPVRSVVCQVPCDPPSVNSLPPRQLVSLVVVPPRSVVVNVVSVVVVVVVVVVVVVSVVSVVVPDPPPPVD

Organism: NCBI:txid282301